Protein AF-A0A5J4L662-F1 (afdb_monomer_lite)

Secondary structure (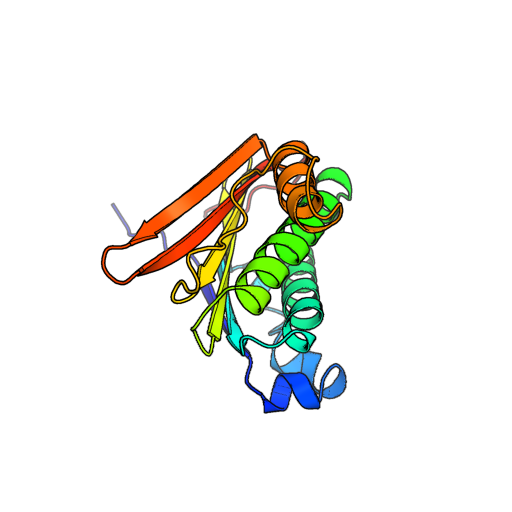DSSP, 8-state):
-------EEEEE--HHHHHHTTTTSGGG--TTHHHH-SEEEEEEESSTTHHHHHHHHHHHHHHHTT---HHHHHHHHHHHHHHHHHHHHH--SSEEEEEEEE-SSEEEEEEEE----S-------TTSSTTTTHHHHHHHHH-SEEEEEE-TTS-EEEEEEEEPPTT-------

InterPro domains:
  IPR003594 Histidine kinase/HSP90-like ATPase domain [PF13581] (46-146)
  IPR036890 Histidine kinase/HSP90-like ATPase superfamily [G3DSA:3.30.565.10] (36-168)
  IPR036890 Histidine kinase/HSP90-like ATPase superfamily [SSF55874] (71-164)
  IPR050267 Bacterial Anti-sigma-factor Serine-Protein Kinases [PTHR35526] (34-166)

Organism: NCBI:txid285578

Radius of gyration: 16.22 Å; chains: 1; bounding box: 38×42×44 Å

Sequence (174 aa):
MLPTTTHSADVMVTARHIVSWPRERNSLIPADCWRSAQRVTFRLPAVRRAVPVCRNLARAWLDGQGIDDDDTRYPVLLVISELFTNAVQYSAGRRVTCRIWRSESLLHIEVHDRGGTASVPLMRSAGQSQEYGRGLALVAGSSSRWGRRTEDDDSCTVWAAIPLAAGVPHPMTP

pLDDT: mean 80.14, std 18.3, range [33.28, 97.44]

Structure (mmCIF, N/CA/C/O backbone):
data_AF-A0A5J4L662-F1
#
_entry.id   AF-A0A5J4L662-F1
#
loop_
_atom_site.group_PDB
_atom_site.id
_atom_site.type_symbol
_atom_site.label_atom_id
_atom_site.label_alt_id
_atom_site.label_comp_id
_atom_site.label_asym_id
_atom_site.label_entity_id
_atom_site.label_seq_id
_atom_site.pdbx_PDB_ins_code
_atom_site.Cartn_x
_atom_site.Cartn_y
_atom_site.Cartn_z
_atom_site.occupancy
_atom_site.B_iso_or_equiv
_atom_site.auth_seq_id
_atom_site.auth_comp_id
_atom_site.auth_asym_id
_atom_site.auth_atom_id
_atom_site.pdbx_PDB_model_num
ATOM 1 N N . MET A 1 1 ? 9.039 -14.486 28.248 1.00 39.00 1 MET A N 1
ATOM 2 C CA . MET A 1 1 ? 8.455 -13.652 27.177 1.00 39.00 1 MET A CA 1
ATOM 3 C C . MET A 1 1 ? 8.167 -14.560 25.995 1.00 39.00 1 MET A C 1
ATOM 5 O O . MET A 1 1 ? 9.108 -15.048 25.387 1.00 39.00 1 MET A O 1
ATOM 9 N N . LEU A 1 2 ? 6.896 -14.880 25.749 1.00 34.19 2 LEU A N 1
ATOM 10 C CA . LEU A 1 2 ? 6.483 -15.616 24.549 1.00 34.19 2 LEU A CA 1
ATOM 11 C C . LEU A 1 2 ? 6.556 -14.668 23.340 1.00 34.19 2 LEU A C 1
ATOM 13 O O . LEU A 1 2 ? 6.263 -13.482 23.509 1.00 34.19 2 LEU A O 1
ATOM 17 N N . PRO A 1 3 ? 6.936 -15.140 22.142 1.00 40.62 3 PRO A N 1
ATOM 18 C CA . PRO A 1 3 ? 6.858 -14.318 20.947 1.00 40.62 3 PRO A CA 1
ATOM 19 C C . PRO A 1 3 ? 5.380 -14.057 20.645 1.00 40.62 3 PRO A C 1
ATOM 21 O O . PRO A 1 3 ? 4.613 -14.984 20.382 1.00 40.62 3 PRO A O 1
ATOM 24 N N . THR A 1 4 ? 4.966 -12.793 20.701 1.00 42.25 4 THR A N 1
ATOM 25 C CA . THR A 1 4 ? 3.663 -12.349 20.206 1.00 42.25 4 THR A CA 1
ATOM 26 C C . THR A 1 4 ? 3.600 -12.748 18.738 1.00 42.25 4 THR A C 1
ATOM 28 O O . THR A 1 4 ? 4.351 -12.225 17.914 1.00 42.25 4 THR A O 1
ATOM 31 N N . THR A 1 5 ? 2.786 -13.747 18.405 1.00 49.47 5 THR A N 1
ATOM 32 C CA . THR A 1 5 ? 2.686 -14.234 17.029 1.00 49.47 5 THR A CA 1
ATOM 33 C C . THR A 1 5 ? 1.957 -13.158 16.233 1.00 49.47 5 THR A C 1
ATOM 35 O O . THR A 1 5 ? 0.733 -13.105 16.223 1.00 49.47 5 THR A O 1
ATOM 38 N N . THR A 1 6 ? 2.695 -12.227 15.621 1.00 54.50 6 THR A N 1
ATOM 39 C CA . THR A 1 6 ? 2.109 -11.257 14.695 1.00 54.50 6 THR A CA 1
ATOM 40 C C . THR A 1 6 ? 1.574 -12.036 13.502 1.00 54.50 6 THR A C 1
ATOM 42 O O . THR A 1 6 ? 2.326 -12.430 12.610 1.00 54.50 6 THR A O 1
ATOM 45 N N . HIS A 1 7 ? 0.267 -12.280 13.497 1.00 75.94 7 HIS A N 1
ATOM 46 C CA . HIS A 1 7 ? -0.431 -12.859 12.363 1.00 75.94 7 HIS A CA 1
ATOM 47 C C . HIS A 1 7 ? -0.245 -11.921 11.166 1.00 75.94 7 HIS A C 1
ATOM 49 O O . HIS A 1 7 ? -0.749 -10.796 11.138 1.00 75.94 7 HIS A O 1
ATOM 55 N N . SER A 1 8 ? 0.558 -12.363 10.202 1.00 82.56 8 SER A N 1
ATOM 56 C CA . SER A 1 8 ? 0.852 -11.623 8.982 1.00 82.56 8 SER A CA 1
ATOM 57 C C . SER A 1 8 ? 0.468 -12.457 7.769 1.00 82.56 8 SER A C 1
ATOM 59 O O . SER A 1 8 ? 0.585 -13.681 7.787 1.00 82.56 8 SER A O 1
ATOM 61 N N . ALA A 1 9 ? -0.018 -11.792 6.728 1.00 86.88 9 ALA A N 1
ATOM 62 C CA . ALA A 1 9 ? -0.415 -12.419 5.476 1.00 86.88 9 ALA A CA 1
ATOM 63 C C . ALA A 1 9 ? 0.400 -11.857 4.307 1.00 86.88 9 ALA A C 1
ATOM 65 O O . ALA A 1 9 ? 0.697 -10.661 4.245 1.00 86.88 9 ALA A O 1
ATOM 66 N N . ASP A 1 10 ? 0.739 -12.731 3.363 1.00 89.81 10 ASP A N 1
ATOM 67 C CA . ASP A 1 10 ? 1.530 -12.410 2.180 1.00 89.81 10 ASP A CA 1
ATOM 68 C C . ASP A 1 10 ? 0.752 -12.776 0.918 1.00 89.81 10 ASP A C 1
ATOM 70 O O . ASP A 1 10 ? 0.348 -13.925 0.744 1.00 89.81 10 ASP A O 1
ATOM 74 N N . VAL A 1 11 ? 0.529 -11.806 0.033 1.00 90.69 11 VAL A N 1
ATOM 75 C CA . VAL A 1 11 ? -0.185 -12.024 -1.228 1.00 90.69 11 VAL A CA 1
ATOM 76 C C . VAL A 1 11 ? 0.714 -11.661 -2.392 1.00 90.69 11 VAL A C 1
ATOM 78 O O . VAL A 1 11 ? 1.084 -10.502 -2.613 1.00 90.69 11 VAL A O 1
ATOM 81 N N . MET A 1 12 ? 1.013 -12.674 -3.198 1.00 92.00 12 MET A N 1
ATOM 82 C CA . MET A 1 12 ? 1.747 -12.508 -4.439 1.00 92.00 12 MET A CA 1
ATOM 83 C C . MET A 1 12 ? 0.782 -12.338 -5.612 1.00 92.00 12 MET A C 1
ATOM 85 O O . MET A 1 12 ? 0.121 -13.275 -6.057 1.00 92.00 12 MET A O 1
ATOM 89 N N . VAL A 1 13 ? 0.747 -11.134 -6.177 1.00 92.19 13 VAL A N 1
ATOM 90 C CA . VAL A 1 13 ? 0.002 -10.860 -7.407 1.00 92.19 13 VAL A CA 1
ATOM 91 C C . VAL A 1 13 ? 0.933 -11.091 -8.600 1.00 92.19 13 VAL A C 1
ATOM 93 O O . VAL A 1 13 ? 2.074 -10.625 -8.623 1.00 92.19 13 VAL A O 1
ATOM 96 N N . THR A 1 14 ? 0.477 -11.851 -9.591 1.00 92.44 14 THR A N 1
ATOM 97 C CA . THR A 1 14 ? 1.239 -12.183 -10.802 1.00 92.44 14 THR A CA 1
ATOM 98 C C . THR A 1 14 ? 0.715 -11.375 -11.985 1.00 92.44 14 THR A C 1
ATOM 100 O O . THR A 1 14 ? -0.372 -10.804 -11.922 1.00 92.44 14 THR A O 1
ATOM 103 N N . ALA A 1 15 ? 1.455 -11.345 -13.097 1.00 90.31 15 ALA A N 1
ATOM 104 C CA . ALA A 1 15 ? 0.974 -10.713 -14.327 1.00 90.31 15 ALA A CA 1
ATOM 105 C C . ALA A 1 15 ? -0.354 -11.325 -14.817 1.00 90.31 15 ALA A C 1
ATOM 107 O O . ALA A 1 15 ? -1.224 -10.593 -15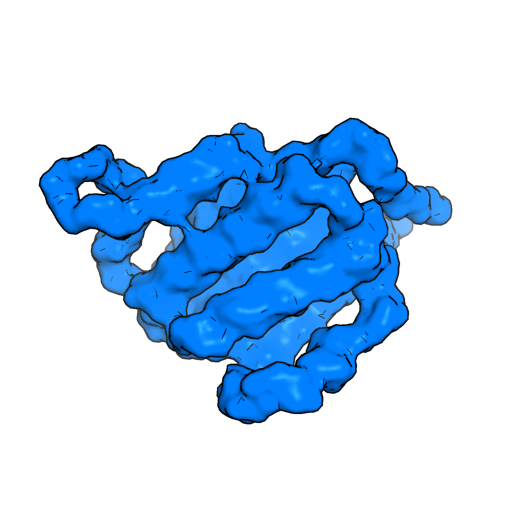.282 1.00 90.31 15 ALA A O 1
ATOM 108 N N . ARG A 1 16 ? -0.543 -12.642 -14.636 1.00 90.19 16 ARG A N 1
ATOM 109 C CA . ARG A 1 16 ? -1.801 -13.332 -14.948 1.00 90.19 16 ARG A CA 1
ATOM 110 C C . ARG A 1 16 ? -2.964 -12.738 -14.160 1.00 90.19 16 ARG A C 1
ATOM 112 O O . ARG A 1 16 ? -3.940 -12.337 -14.782 1.00 90.19 16 ARG A O 1
ATOM 119 N N . HIS A 1 17 ? -2.805 -12.589 -12.842 1.00 90.88 17 HIS A N 1
ATOM 120 C CA . HIS A 1 17 ? -3.822 -11.979 -11.982 1.00 90.88 17 HIS A CA 1
ATOM 121 C C . HIS A 1 17 ? -4.184 -10.550 -12.431 1.00 90.88 17 HIS A C 1
ATOM 123 O O . HIS A 1 17 ? -5.343 -10.157 -12.369 1.00 90.88 17 HIS A O 1
ATOM 129 N N . ILE A 1 18 ? -3.207 -9.763 -12.907 1.00 91.06 18 ILE A N 1
ATOM 130 C CA . ILE A 1 18 ? -3.449 -8.400 -13.417 1.00 91.06 18 ILE A CA 1
ATOM 131 C C . ILE A 1 18 ? -4.279 -8.412 -14.710 1.00 91.06 18 ILE A C 1
ATOM 133 O O . ILE A 1 18 ? -5.174 -7.581 -14.884 1.00 91.06 18 ILE A O 1
ATOM 137 N N . VAL A 1 19 ? -3.980 -9.332 -15.629 1.00 89.25 19 VAL A N 1
ATOM 138 C CA . VAL A 1 19 ? -4.672 -9.446 -16.924 1.00 89.25 19 VAL A CA 1
ATOM 139 C C . VAL A 1 19 ? -6.093 -9.986 -16.751 1.00 89.25 19 VAL A C 1
ATOM 141 O O . VAL A 1 19 ? -7.015 -9.485 -17.394 1.00 89.25 19 VAL A O 1
ATOM 144 N N . SER A 1 20 ? -6.277 -10.967 -15.867 1.00 87.56 20 SER A N 1
ATOM 145 C CA . SER A 1 20 ? -7.561 -11.625 -15.595 1.00 87.56 20 SER A CA 1
ATOM 146 C C . SER A 1 20 ? -8.479 -10.828 -14.657 1.00 87.56 20 SER A C 1
ATOM 148 O O . SER A 1 20 ? -9.652 -11.177 -14.502 1.00 87.56 20 SER A O 1
ATOM 150 N N . TRP A 1 21 ? -7.982 -9.757 -14.030 1.00 85.06 21 TRP A N 1
ATOM 151 C CA . TRP A 1 21 ? -8.744 -8.947 -13.080 1.00 85.06 21 TRP A CA 1
ATOM 152 C C . TRP A 1 21 ? -10.022 -8.349 -13.707 1.00 85.06 21 TRP A C 1
ATOM 154 O O . TRP A 1 21 ? -9.931 -7.768 -14.794 1.00 85.06 21 TRP A O 1
ATOM 164 N N . PRO A 1 22 ? -11.201 -8.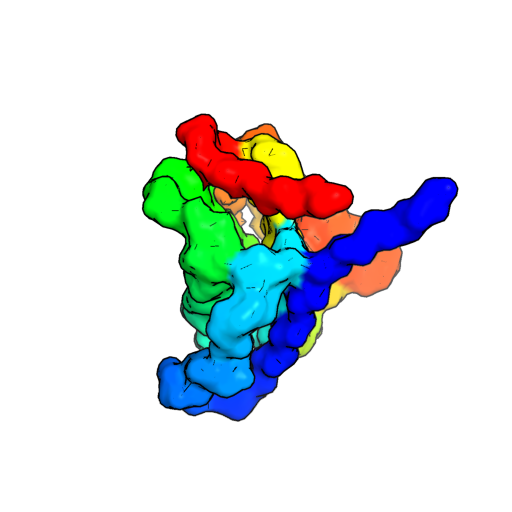420 -13.040 1.00 83.38 22 PRO A N 1
ATOM 165 C CA . PRO A 1 22 ? -11.448 -8.866 -11.658 1.00 83.38 22 PRO A CA 1
ATOM 166 C C . PRO A 1 22 ? -11.851 -10.346 -11.501 1.00 83.38 22 PRO A C 1
ATOM 168 O O . PRO A 1 22 ? -12.247 -10.750 -10.410 1.00 83.38 22 PRO A O 1
ATOM 171 N N . ARG A 1 23 ? -11.778 -11.167 -12.557 1.00 81.75 23 ARG A N 1
ATOM 172 C CA . ARG A 1 23 ? -12.307 -12.547 -12.541 1.00 81.75 23 ARG A CA 1
ATOM 173 C C . ARG A 1 23 ? -11.600 -13.450 -11.523 1.00 81.75 23 ARG A C 1
ATOM 175 O O . ARG A 1 23 ? -12.257 -14.250 -10.873 1.00 81.75 23 ARG A O 1
ATOM 182 N N . GLU A 1 24 ? -10.290 -13.283 -11.337 1.00 72.94 24 GLU A N 1
ATOM 183 C CA . GLU A 1 24 ? -9.478 -14.039 -10.362 1.00 72.94 24 GLU A CA 1
ATOM 184 C C . GLU A 1 24 ? -9.357 -13.314 -8.994 1.00 72.94 24 GLU A C 1
ATOM 186 O O . GLU A 1 24 ? -8.413 -13.527 -8.239 1.00 72.94 24 GLU A O 1
ATOM 191 N N . ARG A 1 25 ? -10.297 -12.424 -8.636 1.00 71.50 25 ARG A N 1
ATOM 192 C CA . ARG A 1 25 ? -10.251 -11.684 -7.357 1.00 71.50 25 ARG A CA 1
ATOM 193 C C . ARG A 1 25 ? -10.316 -12.608 -6.138 1.00 71.50 25 ARG A C 1
ATOM 195 O O . ARG A 1 25 ? -9.520 -12.461 -5.214 1.00 71.50 25 ARG A O 1
ATOM 202 N N . ASN A 1 26 ? -11.248 -13.560 -6.140 1.00 68.12 26 ASN A N 1
ATOM 203 C CA . ASN A 1 26 ? -11.504 -14.419 -4.980 1.00 68.12 26 ASN A CA 1
ATOM 204 C C . ASN A 1 26 ? -10.344 -15.387 -4.690 1.00 68.12 26 ASN A C 1
ATOM 206 O O . ASN A 1 26 ? -10.196 -15.820 -3.555 1.00 68.12 26 ASN A O 1
ATOM 210 N N . SER A 1 27 ? -9.477 -15.682 -5.669 1.00 71.56 27 SER A N 1
ATOM 211 C CA . SER A 1 27 ? -8.286 -16.515 -5.446 1.00 71.56 27 SER A CA 1
ATOM 212 C C . SER A 1 27 ? -7.143 -15.780 -4.735 1.00 71.56 27 SER A C 1
ATOM 214 O O . SER A 1 27 ? -6.190 -16.423 -4.310 1.00 71.56 27 SER A O 1
ATOM 216 N N . LEU A 1 28 ? -7.214 -14.448 -4.602 1.00 71.69 28 LEU A N 1
ATOM 217 C CA . LEU A 1 28 ? -6.212 -13.621 -3.910 1.00 71.69 28 LEU A CA 1
ATOM 218 C C . LEU A 1 28 ? -6.658 -13.144 -2.523 1.00 71.69 28 LEU A C 1
ATOM 220 O O . LEU A 1 28 ? -5.873 -12.521 -1.811 1.00 71.69 28 LEU A O 1
ATOM 224 N N . ILE A 1 29 ? -7.914 -13.398 -2.159 1.00 68.19 29 ILE A N 1
ATOM 225 C CA . ILE A 1 29 ? -8.554 -12.909 -0.937 1.00 68.19 29 ILE A CA 1
ATOM 226 C C . ILE A 1 29 ? -9.071 -14.132 -0.170 1.00 68.19 29 ILE A C 1
ATOM 228 O O . ILE A 1 29 ? -10.236 -14.495 -0.330 1.00 68.19 29 ILE A O 1
ATOM 232 N N . PRO A 1 30 ? -8.245 -14.802 0.650 1.00 62.38 30 PRO A N 1
ATOM 233 C CA . PRO A 1 30 ? -8.762 -15.824 1.549 1.00 62.38 30 PRO A CA 1
ATOM 234 C C . PRO A 1 30 ? -9.655 -15.136 2.594 1.00 62.38 30 PRO A C 1
ATOM 236 O O . PRO A 1 30 ? -9.179 -14.323 3.383 1.00 62.38 30 PRO A O 1
ATOM 239 N N . ALA A 1 31 ? -10.960 -15.416 2.574 1.00 57.00 31 ALA A N 1
ATOM 240 C CA . ALA A 1 31 ? -11.947 -14.716 3.405 1.00 57.00 31 ALA A CA 1
ATOM 241 C C . ALA A 1 31 ? -11.619 -14.761 4.913 1.00 57.00 31 ALA A C 1
ATOM 243 O O . ALA A 1 31 ? -11.854 -13.784 5.624 1.00 57.00 31 ALA A O 1
ATOM 244 N N . ASP A 1 32 ? -11.005 -15.852 5.377 1.00 64.25 32 ASP A N 1
ATOM 245 C CA . ASP A 1 32 ? -10.711 -16.072 6.796 1.00 64.25 32 ASP A CA 1
ATOM 246 C C . ASP A 1 32 ? -9.356 -15.498 7.240 1.00 64.25 32 ASP A C 1
ATOM 248 O O . ASP A 1 32 ? -9.157 -15.227 8.426 1.00 64.25 32 ASP A O 1
ATOM 252 N N . CYS A 1 33 ? -8.414 -15.260 6.316 1.00 67.12 33 CYS A N 1
ATOM 253 C CA . CYS A 1 33 ? -7.067 -14.823 6.697 1.00 67.12 33 CYS A CA 1
ATOM 254 C C . CYS A 1 33 ? -7.013 -13.345 7.092 1.00 67.12 33 CYS A C 1
ATOM 256 O O . CYS A 1 33 ? -6.139 -12.941 7.857 1.00 67.12 33 CYS A O 1
ATOM 258 N N . TRP A 1 34 ? -7.939 -12.524 6.585 1.00 74.25 34 TRP A N 1
ATOM 259 C CA . TRP A 1 34 ? -7.908 -11.086 6.837 1.00 74.25 34 TRP A CA 1
ATOM 260 C C . TRP A 1 34 ? -8.354 -10.692 8.225 1.00 74.25 34 TRP A C 1
ATOM 262 O O . TRP A 1 34 ? -7.917 -9.649 8.683 1.00 74.25 34 TRP A O 1
ATOM 272 N N . ARG A 1 35 ? -9.158 -11.504 8.915 1.00 73.25 35 ARG A N 1
ATOM 273 C CA . ARG A 1 35 ? -9.600 -11.182 10.279 1.00 73.25 35 ARG A CA 1
ATOM 274 C C . ARG A 1 35 ? -8.458 -11.270 11.288 1.00 73.25 35 ARG A C 1
ATOM 276 O O . ARG A 1 35 ? -8.352 -10.426 12.169 1.00 73.25 35 ARG A O 1
ATOM 283 N N . SER A 1 36 ? -7.589 -12.269 11.145 1.00 73.50 36 SER A N 1
ATOM 284 C CA . SER A 1 36 ? -6.466 -12.486 12.062 1.00 73.50 36 SER A CA 1
ATOM 285 C C . SER A 1 36 ? -5.200 -11.732 11.652 1.00 73.50 36 SER A C 1
ATOM 287 O O . SER A 1 36 ? -4.405 -11.385 12.519 1.00 73.50 36 SER A O 1
ATOM 289 N N . ALA A 1 37 ? -5.000 -11.432 10.364 1.00 81.06 37 ALA A N 1
ATOM 290 C CA . ALA A 1 37 ? -3.771 -10.807 9.880 1.00 81.06 37 ALA A CA 1
ATOM 291 C C . ALA A 1 37 ? -3.696 -9.291 10.156 1.00 81.06 37 ALA A C 1
ATOM 293 O O . ALA A 1 37 ? -4.037 -8.475 9.297 1.00 81.06 37 ALA A O 1
ATOM 294 N N . GLN A 1 38 ? -3.155 -8.904 11.317 1.00 85.62 38 GLN A N 1
ATOM 295 C CA . GLN A 1 38 ? -2.876 -7.501 11.681 1.00 85.62 38 GLN A CA 1
ATOM 296 C C . GLN A 1 38 ? -1.906 -6.794 10.718 1.00 85.62 38 GLN A C 1
ATOM 298 O O . GLN A 1 38 ? -1.853 -5.563 10.679 1.00 85.62 38 GLN A O 1
ATOM 303 N N . ARG A 1 39 ? -1.125 -7.565 9.952 1.00 92.25 39 ARG A N 1
ATOM 304 C CA . ARG A 1 39 ? -0.236 -7.080 8.894 1.00 92.25 39 ARG A CA 1
ATOM 305 C C . ARG A 1 39 ? -0.488 -7.836 7.598 1.00 92.25 39 ARG A C 1
ATOM 307 O O . ARG A 1 39 ? -0.513 -9.063 7.583 1.00 92.25 39 ARG A O 1
ATOM 314 N N . VAL A 1 40 ? -0.543 -7.112 6.490 1.00 93.25 40 VAL A N 1
ATOM 315 C CA . VAL A 1 40 ? -0.583 -7.677 5.145 1.00 93.25 40 VAL A CA 1
ATOM 316 C C . VAL A 1 40 ? 0.529 -7.108 4.274 1.00 93.25 40 VAL A C 1
ATOM 318 O O . VAL A 1 40 ? 0.851 -5.924 4.350 1.00 93.25 40 VAL A O 1
ATOM 321 N N . THR A 1 41 ? 1.112 -7.957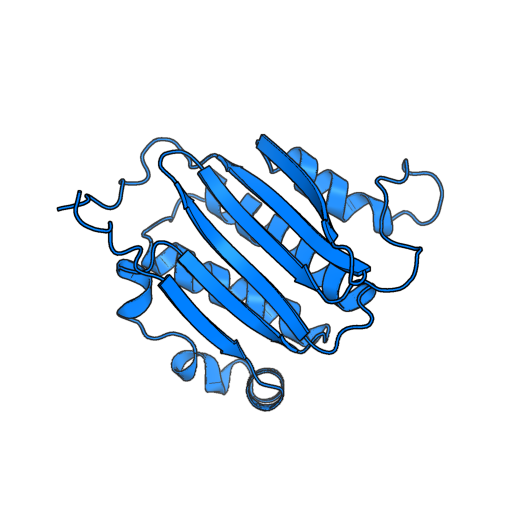 3.429 1.00 95.19 41 THR A N 1
ATOM 322 C CA . THR A 1 41 ? 2.025 -7.549 2.359 1.00 95.19 41 THR A CA 1
ATOM 323 C C . THR A 1 41 ? 1.492 -7.983 0.997 1.00 95.19 41 THR A C 1
ATOM 325 O O . THR A 1 41 ? 1.278 -9.167 0.753 1.00 95.19 41 THR A O 1
ATOM 328 N N . PHE A 1 42 ? 1.346 -7.034 0.077 1.00 95.38 42 PHE A N 1
ATOM 329 C CA . PHE A 1 42 ? 1.029 -7.266 -1.326 1.00 95.38 42 PHE A CA 1
ATOM 330 C C . PHE A 1 42 ? 2.283 -7.080 -2.184 1.00 95.38 42 PHE A C 1
ATOM 332 O O . PHE A 1 42 ? 2.881 -6.005 -2.191 1.00 95.38 42 PHE A O 1
ATOM 339 N N . ARG A 1 43 ? 2.669 -8.093 -2.964 1.00 95.69 43 ARG A N 1
ATOM 340 C CA . ARG A 1 43 ? 3.750 -7.985 -3.961 1.00 95.69 43 ARG A CA 1
ATOM 341 C C . ARG A 1 43 ? 3.167 -8.031 -5.357 1.00 95.69 43 ARG A C 1
ATOM 343 O O . ARG A 1 43 ? 2.826 -9.115 -5.836 1.00 95.69 43 ARG A O 1
ATOM 350 N N . LEU A 1 44 ? 3.125 -6.895 -6.044 1.00 96.25 44 LEU A N 1
ATOM 351 C CA . LEU A 1 44 ? 2.520 -6.787 -7.371 1.00 96.25 44 LEU A CA 1
ATOM 352 C C . LEU A 1 44 ? 3.559 -6.440 -8.450 1.00 96.25 44 LEU A C 1
ATOM 354 O O . LEU A 1 44 ? 4.609 -5.875 -8.132 1.00 96.25 44 LEU A O 1
ATOM 358 N N . PRO A 1 45 ? 3.296 -6.764 -9.731 1.00 95.56 45 PRO A N 1
ATOM 359 C CA . PRO A 1 45 ? 4.108 -6.270 -10.838 1.00 95.56 45 PRO A CA 1
ATOM 360 C C . PRO A 1 45 ? 4.063 -4.736 -10.905 1.00 95.56 45 PRO A C 1
ATOM 362 O O . PRO A 1 45 ? 3.011 -4.139 -10.673 1.00 95.56 45 PRO A O 1
ATOM 365 N N . ALA A 1 46 ? 5.184 -4.108 -11.258 1.00 93.31 46 ALA A N 1
ATOM 366 C CA . ALA A 1 46 ? 5.303 -2.655 -11.399 1.00 93.31 46 ALA A CA 1
ATOM 367 C C . ALA A 1 46 ? 4.654 -2.162 -12.710 1.00 93.31 46 ALA A C 1
ATOM 369 O O . ALA A 1 46 ? 5.326 -1.783 -13.662 1.00 93.31 46 ALA A O 1
ATOM 370 N N . VAL A 1 47 ? 3.323 -2.237 -12.794 1.00 93.81 47 VAL A N 1
ATOM 371 C CA . VAL A 1 47 ? 2.537 -1.821 -13.968 1.00 93.81 47 VAL A CA 1
ATOM 372 C C . VAL A 1 47 ? 1.318 -1.012 -13.533 1.00 93.81 47 VAL A C 1
ATOM 374 O O . VAL A 1 47 ? 0.717 -1.308 -12.504 1.00 93.81 47 VAL A O 1
ATOM 377 N N . ARG A 1 48 ? 0.886 -0.020 -14.329 1.00 92.62 48 ARG A N 1
ATOM 378 C CA . ARG A 1 48 ? -0.231 0.882 -13.954 1.00 92.62 48 ARG A CA 1
ATOM 379 C C . ARG A 1 48 ? -1.520 0.131 -13.608 1.00 92.62 48 ARG A C 1
ATOM 381 O O . ARG A 1 48 ? -2.222 0.497 -12.672 1.00 92.62 48 ARG A O 1
ATOM 388 N N . ARG A 1 49 ? -1.798 -0.975 -14.305 1.00 94.19 49 ARG A N 1
ATOM 389 C CA . ARG A 1 49 ? -2.977 -1.824 -14.061 1.00 94.19 49 ARG A CA 1
ATOM 390 C C . ARG A 1 49 ? -2.952 -2.533 -12.695 1.00 94.19 49 ARG A C 1
ATOM 392 O O . ARG A 1 49 ? -3.990 -3.017 -12.261 1.00 94.19 49 ARG A O 1
ATOM 399 N N . ALA A 1 50 ? -1.816 -2.560 -11.993 1.00 94.81 50 ALA A N 1
ATOM 400 C CA . ALA A 1 50 ? -1.712 -3.093 -10.635 1.00 94.81 50 ALA A CA 1
ATOM 401 C C . ALA A 1 50 ? -2.198 -2.119 -9.546 1.00 94.81 50 ALA A C 1
ATOM 403 O O . ALA A 1 50 ? -2.570 -2.582 -8.471 1.00 94.81 50 ALA A O 1
ATOM 404 N N . VAL A 1 51 ? -2.280 -0.809 -9.819 1.00 94.62 51 VAL A N 1
ATOM 405 C CA . VAL A 1 51 ? -2.799 0.198 -8.869 1.00 94.62 51 VAL A CA 1
ATOM 406 C C . VAL A 1 51 ? -4.222 -0.144 -8.385 1.00 94.62 51 VAL A C 1
ATOM 408 O O . VAL A 1 51 ? -4.413 -0.297 -7.175 1.00 94.62 51 VAL A O 1
ATOM 411 N N . PRO A 1 52 ? -5.230 -0.342 -9.266 1.00 94.06 52 PRO A N 1
ATOM 412 C CA . PRO A 1 52 ? -6.582 -0.686 -8.817 1.00 94.06 52 PRO A CA 1
ATOM 413 C C . PRO A 1 52 ? -6.655 -2.055 -8.125 1.00 94.06 52 PRO A C 1
ATOM 415 O O . PRO A 1 52 ? -7.507 -2.248 -7.259 1.00 94.06 52 PRO A O 1
ATOM 418 N N . VAL A 1 53 ? -5.758 -2.990 -8.462 1.00 94.81 53 VAL A N 1
ATOM 419 C CA . VAL A 1 53 ? -5.671 -4.300 -7.796 1.00 94.81 53 VAL A CA 1
ATOM 420 C C . VAL A 1 53 ? -5.168 -4.134 -6.363 1.00 94.81 53 VAL A C 1
ATOM 422 O O . VAL A 1 53 ? -5.811 -4.619 -5.438 1.00 94.81 53 VAL A O 1
ATOM 425 N N . CYS A 1 54 ? -4.082 -3.382 -6.160 1.00 95.56 54 CYS A N 1
ATOM 426 C CA . CYS A 1 54 ? -3.552 -3.073 -4.832 1.00 95.56 54 CYS A CA 1
ATOM 427 C C . CYS A 1 54 ? -4.598 -2.358 -3.964 1.00 95.56 54 CYS A C 1
ATOM 429 O O . CYS A 1 54 ? -4.847 -2.769 -2.833 1.00 95.56 54 CYS A O 1
ATOM 431 N N . ARG A 1 55 ? -5.279 -1.342 -4.516 1.00 95.62 55 ARG A N 1
ATOM 432 C CA . ARG A 1 55 ? -6.361 -0.623 -3.821 1.00 95.62 55 ARG A CA 1
ATOM 433 C C . ARG A 1 55 ? -7.512 -1.555 -3.430 1.00 95.62 55 ARG A C 1
ATOM 435 O O . ARG A 1 55 ? -8.075 -1.412 -2.348 1.00 95.62 55 ARG A O 1
ATOM 442 N N . ASN A 1 56 ? -7.885 -2.503 -4.290 1.00 93.81 56 ASN A N 1
ATOM 443 C CA . ASN A 1 56 ? -8.969 -3.436 -3.989 1.00 93.81 56 ASN A CA 1
ATOM 444 C C . ASN A 1 56 ? -8.586 -4.471 -2.922 1.00 93.81 56 ASN A C 1
ATOM 446 O O . ASN A 1 56 ? -9.408 -4.767 -2.058 1.00 93.81 56 ASN A O 1
ATOM 450 N N . LEU A 1 57 ? -7.351 -4.979 -2.952 1.00 93.81 57 LEU A N 1
ATOM 451 C CA . LEU A 1 57 ? -6.832 -5.868 -1.910 1.00 93.81 57 LEU A CA 1
ATOM 452 C C . LEU A 1 57 ? -6.750 -5.150 -0.558 1.00 93.81 57 LEU A C 1
ATOM 454 O O . LEU A 1 57 ? -7.175 -5.704 0.449 1.00 93.81 57 LEU A O 1
ATOM 458 N N . ALA A 1 58 ? -6.293 -3.895 -0.547 1.00 94.56 58 ALA A N 1
ATOM 459 C CA . ALA A 1 58 ? -6.297 -3.059 0.649 1.00 94.56 58 ALA A CA 1
ATOM 460 C C . ALA A 1 58 ? -7.711 -2.861 1.206 1.00 94.56 58 ALA A C 1
ATOM 462 O O . ALA A 1 58 ? -7.919 -3.006 2.405 1.00 94.56 58 ALA A O 1
ATOM 463 N N . ARG A 1 59 ? -8.698 -2.597 0.338 1.00 93.88 59 ARG A N 1
ATOM 464 C CA . ARG A 1 59 ? -10.108 -2.510 0.743 1.00 93.88 59 ARG A CA 1
ATOM 465 C C . ARG A 1 59 ? -10.594 -3.813 1.376 1.00 93.88 59 ARG A C 1
ATOM 467 O O . ARG A 1 59 ? -11.168 -3.767 2.450 1.00 93.88 59 ARG A O 1
ATOM 474 N N . ALA A 1 60 ? -10.319 -4.955 0.749 1.00 91.25 60 ALA A N 1
ATOM 475 C CA . ALA A 1 60 ? -10.723 -6.251 1.291 1.00 91.25 60 ALA A CA 1
ATOM 476 C C . ALA A 1 60 ? -10.063 -6.555 2.648 1.00 91.25 60 ALA A C 1
ATOM 478 O O . ALA A 1 60 ? -10.694 -7.149 3.517 1.00 91.25 60 ALA A O 1
ATOM 479 N N . TRP A 1 61 ? -8.813 -6.127 2.843 1.00 92.62 61 TRP A N 1
ATOM 480 C CA . TRP A 1 61 ? -8.149 -6.218 4.140 1.00 92.62 61 TRP A CA 1
ATOM 481 C C . TRP A 1 61 ? -8.809 -5.310 5.187 1.00 92.62 61 TRP A C 1
ATOM 483 O O . TRP A 1 61 ? -9.095 -5.786 6.280 1.00 92.62 61 TRP A O 1
ATOM 493 N N . LEU A 1 62 ? -9.119 -4.049 4.854 1.00 93.12 62 LEU A N 1
ATOM 494 C CA . LEU A 1 62 ? -9.851 -3.133 5.745 1.00 93.12 62 LEU A CA 1
ATOM 495 C C . LEU A 1 62 ? -11.212 -3.712 6.164 1.00 93.12 62 LEU A C 1
ATOM 497 O O . LEU A 1 62 ? -11.535 -3.693 7.349 1.00 93.12 62 LEU A O 1
ATOM 501 N N . ASP A 1 63 ? -11.957 -4.286 5.213 1.00 90.94 63 ASP A N 1
ATOM 502 C CA . ASP A 1 63 ? -13.234 -4.967 5.472 1.00 90.94 63 ASP A CA 1
ATOM 503 C C . ASP A 1 63 ? -13.031 -6.158 6.432 1.00 90.94 63 ASP A C 1
ATOM 505 O O . ASP A 1 63 ? -13.773 -6.340 7.395 1.00 90.94 63 ASP A O 1
ATOM 509 N N . GLY A 1 64 ? -11.980 -6.958 6.218 1.00 89.19 64 GLY A N 1
ATOM 510 C CA . GLY A 1 64 ? -11.630 -8.075 7.098 1.00 89.19 64 GLY A CA 1
ATOM 511 C C . GLY A 1 64 ? -11.198 -7.649 8.506 1.00 89.19 64 GLY A C 1
ATOM 512 O O . GLY A 1 64 ? -11.399 -8.404 9.454 1.00 89.19 64 GLY A O 1
ATOM 513 N N . GLN A 1 65 ? -10.644 -6.444 8.653 1.00 89.00 65 GLN A N 1
ATOM 514 C CA . GLN A 1 65 ? -10.264 -5.844 9.935 1.00 89.00 65 GLN A CA 1
ATOM 515 C C . GLN A 1 65 ? -11.433 -5.131 10.644 1.00 89.00 65 GLN A C 1
ATOM 517 O O . GLN A 1 65 ? -11.240 -4.644 11.758 1.00 89.00 65 GLN A O 1
ATOM 522 N N . GLY A 1 66 ? -12.621 -5.058 10.027 1.00 89.88 66 GLY A N 1
ATOM 523 C CA . GLY A 1 66 ? -13.783 -4.338 10.567 1.00 89.88 66 GLY A CA 1
ATOM 524 C C . GLY A 1 66 ? -13.593 -2.819 10.613 1.00 89.88 66 GLY A C 1
ATOM 525 O O . GLY A 1 66 ? -14.115 -2.155 11.506 1.00 89.88 66 GLY A O 1
ATOM 526 N N . ILE A 1 67 ? -12.779 -2.273 9.705 1.00 91.25 67 ILE A N 1
ATOM 527 C CA . ILE A 1 67 ? -12.528 -0.833 9.588 1.00 91.25 67 ILE A CA 1
ATOM 528 C C . ILE A 1 67 ? -13.485 -0.293 8.532 1.00 91.25 67 ILE A C 1
ATOM 530 O O . ILE A 1 67 ? -13.159 -0.288 7.342 1.00 91.25 67 ILE A O 1
ATOM 534 N N . ASP A 1 68 ? -14.669 0.118 8.979 1.00 89.75 68 ASP A N 1
ATOM 535 C CA . ASP A 1 68 ? -15.791 0.520 8.122 1.00 89.75 68 ASP A CA 1
ATOM 536 C C . ASP A 1 68 ? -16.001 2.043 8.061 1.00 89.75 68 ASP A C 1
ATOM 538 O O . ASP A 1 68 ? -16.789 2.520 7.248 1.00 89.75 68 ASP A O 1
ATOM 542 N N . ASP A 1 69 ? -15.271 2.819 8.866 1.00 90.75 69 ASP A N 1
ATOM 543 C CA . ASP A 1 69 ? -15.397 4.273 8.915 1.00 90.75 69 ASP A CA 1
ATOM 544 C C . ASP A 1 69 ? -14.712 4.959 7.720 1.00 90.75 69 ASP A C 1
ATOM 546 O O . ASP A 1 69 ? -13.556 4.686 7.380 1.00 90.75 69 ASP A O 1
ATOM 550 N N . ASP A 1 70 ? -15.420 5.878 7.066 1.00 91.06 70 ASP A N 1
ATOM 551 C CA . ASP A 1 70 ? -14.890 6.564 5.884 1.00 91.06 70 ASP A CA 1
ATOM 552 C C . ASP A 1 70 ? -13.741 7.526 6.223 1.00 91.06 70 ASP A C 1
ATOM 554 O O . ASP A 1 70 ? -12.830 7.684 5.405 1.00 91.06 70 ASP A O 1
ATOM 558 N N . ASP A 1 71 ? -13.722 8.081 7.439 1.00 89.62 71 ASP A N 1
ATOM 559 C CA . ASP A 1 71 ? -12.666 8.978 7.924 1.00 89.62 71 ASP A CA 1
ATOM 560 C C . ASP A 1 71 ? -11.290 8.294 7.980 1.00 89.62 71 ASP A C 1
ATOM 562 O O . ASP A 1 71 ? -10.270 8.951 7.786 1.00 89.62 71 ASP A O 1
ATOM 566 N N . THR A 1 72 ? -11.241 6.972 8.158 1.00 92.31 72 THR A N 1
ATOM 567 C CA . THR A 1 72 ? -10.018 6.163 8.057 1.00 92.31 72 THR A CA 1
ATOM 568 C C . THR A 1 72 ? -9.860 5.565 6.658 1.00 92.31 72 THR A C 1
ATOM 570 O O . THR A 1 72 ? -8.779 5.621 6.059 1.00 92.31 72 THR A O 1
ATOM 573 N N . ARG A 1 73 ? -10.922 4.967 6.098 1.00 94.75 73 ARG A N 1
ATOM 574 C CA . ARG A 1 73 ? -10.843 4.209 4.834 1.00 94.75 73 ARG A CA 1
ATOM 575 C C . ARG A 1 73 ? -10.476 5.088 3.651 1.00 94.75 73 ARG A C 1
ATOM 577 O O . ARG A 1 73 ? -9.683 4.665 2.802 1.00 94.75 73 ARG A O 1
ATOM 584 N N . TYR A 1 74 ? -11.054 6.284 3.562 1.00 93.69 74 TYR A N 1
ATOM 585 C CA . TYR A 1 74 ? -10.804 7.183 2.443 1.00 93.69 74 TYR A CA 1
ATOM 586 C C . TYR A 1 74 ? -9.330 7.625 2.398 1.00 93.69 74 TYR A C 1
ATOM 588 O O . TYR A 1 74 ? -8.691 7.363 1.368 1.00 93.69 74 TYR A O 1
ATOM 596 N N . PRO A 1 75 ? -8.739 8.167 3.486 1.00 94.38 75 PRO A N 1
ATOM 597 C CA . PRO A 1 75 ? -7.306 8.459 3.558 1.00 94.38 75 PRO A CA 1
ATOM 598 C C . PRO A 1 75 ? -6.410 7.272 3.213 1.00 94.38 75 PRO A C 1
ATOM 600 O O . PRO A 1 75 ? -5.491 7.412 2.408 1.00 94.38 75 PRO A O 1
ATOM 603 N N . VAL A 1 76 ? -6.689 6.083 3.759 1.00 95.44 76 VAL A N 1
ATOM 604 C CA . VAL A 1 76 ? -5.874 4.878 3.521 1.00 95.44 76 VAL A CA 1
ATOM 605 C C . VAL A 1 76 ? -5.837 4.517 2.045 1.00 95.44 76 VAL A C 1
ATOM 607 O O . VAL A 1 76 ? -4.766 4.343 1.460 1.00 95.44 76 VAL A O 1
ATOM 610 N N . LEU A 1 77 ? -7.007 4.416 1.415 1.00 96.31 77 LEU A N 1
ATOM 611 C CA . LEU A 1 77 ? -7.092 4.023 0.014 1.00 96.31 77 LEU A CA 1
ATOM 612 C C . LEU A 1 77 ? -6.526 5.102 -0.916 1.00 96.31 77 LEU A C 1
ATOM 614 O O . LEU A 1 77 ? -5.966 4.756 -1.961 1.00 96.31 77 LEU A O 1
ATOM 618 N N . LEU A 1 78 ? -6.659 6.382 -0.556 1.00 94.62 78 LEU A N 1
ATOM 619 C CA . LEU A 1 78 ? -6.036 7.498 -1.267 1.00 94.62 78 LEU A CA 1
ATOM 620 C C . LEU A 1 78 ? -4.511 7.390 -1.207 1.00 94.62 78 LEU A C 1
ATOM 622 O O . LEU A 1 78 ? -3.876 7.270 -2.251 1.00 94.62 78 LEU A O 1
ATOM 626 N N . VAL A 1 79 ? -3.938 7.321 -0.003 1.00 93.75 79 VAL A N 1
ATOM 627 C CA . VAL A 1 79 ? -2.490 7.206 0.219 1.00 93.75 79 VAL A CA 1
ATOM 628 C C . VAL A 1 79 ? -1.909 6.003 -0.519 1.00 93.75 79 VAL A C 1
ATOM 630 O O . VAL A 1 79 ? -0.916 6.145 -1.226 1.00 93.75 79 VAL A O 1
ATOM 633 N N . ILE A 1 80 ? -2.549 4.833 -0.444 1.00 95.06 80 ILE A N 1
ATOM 634 C CA . ILE A 1 80 ? -2.107 3.645 -1.191 1.00 95.06 80 ILE A CA 1
ATOM 635 C C . ILE A 1 80 ? -2.100 3.911 -2.696 1.00 95.06 80 ILE A C 1
ATOM 637 O O . ILE A 1 80 ? -1.157 3.520 -3.378 1.00 95.06 80 ILE A O 1
ATOM 641 N N . SER A 1 81 ? -3.132 4.571 -3.225 1.00 94.00 81 SER A N 1
ATOM 642 C CA . SER A 1 81 ? -3.226 4.847 -4.663 1.00 94.00 81 SER A CA 1
ATOM 643 C C . SER A 1 81 ? -2.114 5.791 -5.117 1.00 94.00 81 SER A C 1
ATOM 645 O O . SER A 1 81 ? -1.457 5.505 -6.118 1.00 94.00 81 SER A O 1
ATOM 647 N N . GLU A 1 82 ? -1.857 6.856 -4.360 1.00 93.56 82 GLU A N 1
ATOM 648 C CA . GLU A 1 82 ? -0.811 7.836 -4.665 1.00 93.56 82 GLU A CA 1
ATOM 649 C C . GLU A 1 82 ? 0.591 7.225 -4.551 1.00 93.56 82 GLU A C 1
ATOM 651 O O . GLU A 1 82 ? 1.382 7.279 -5.495 1.00 93.56 82 GLU A O 1
ATOM 656 N N . LEU A 1 83 ? 0.898 6.568 -3.426 1.00 92.81 83 LEU A N 1
ATOM 657 C CA . LEU A 1 83 ? 2.214 5.969 -3.198 1.00 92.81 83 LEU A CA 1
ATOM 658 C C . LEU A 1 83 ? 2.513 4.848 -4.199 1.00 92.81 83 LEU A C 1
ATOM 660 O O . LEU A 1 83 ? 3.615 4.780 -4.744 1.00 92.81 83 LEU A O 1
ATOM 664 N N . PHE A 1 84 ? 1.532 3.990 -4.486 1.00 93.62 84 PHE A N 1
ATOM 665 C CA . PHE A 1 84 ? 1.711 2.898 -5.437 1.00 93.62 84 PHE A CA 1
ATOM 666 C C . PHE A 1 84 ? 1.834 3.405 -6.880 1.00 93.62 84 PHE A C 1
ATOM 668 O O . PHE A 1 84 ? 2.629 2.868 -7.652 1.00 93.62 84 PHE A O 1
ATOM 675 N N . THR A 1 85 ? 1.094 4.456 -7.249 1.00 91.62 85 THR A N 1
ATOM 676 C CA . THR A 1 85 ? 1.231 5.103 -8.564 1.00 91.62 85 THR A CA 1
ATOM 677 C C . THR A 1 85 ? 2.623 5.697 -8.738 1.00 91.62 85 THR A C 1
ATOM 679 O O . THR A 1 85 ? 3.256 5.444 -9.764 1.00 91.62 85 THR A O 1
ATOM 682 N N . ASN A 1 86 ? 3.136 6.396 -7.720 1.00 88.56 86 ASN A N 1
ATOM 683 C CA . ASN A 1 86 ? 4.500 6.922 -7.725 1.00 88.56 86 ASN A CA 1
ATOM 684 C C . ASN A 1 86 ? 5.530 5.800 -7.899 1.00 88.56 86 ASN A C 1
ATOM 686 O O . ASN A 1 86 ? 6.384 5.882 -8.779 1.00 88.56 86 ASN A O 1
ATOM 690 N N . ALA A 1 87 ? 5.421 4.715 -7.131 1.00 90.00 87 ALA A N 1
ATOM 691 C CA . ALA A 1 87 ? 6.340 3.586 -7.253 1.00 90.00 87 ALA A CA 1
ATOM 692 C C . ALA A 1 87 ? 6.309 2.959 -8.660 1.00 90.00 87 ALA A C 1
ATOM 694 O O . ALA A 1 87 ? 7.352 2.729 -9.261 1.00 90.00 87 ALA A O 1
ATOM 695 N N . VAL A 1 88 ? 5.126 2.736 -9.240 1.00 90.19 88 VAL A N 1
ATOM 696 C CA . VAL A 1 88 ? 4.999 2.205 -10.611 1.00 90.19 88 VAL A CA 1
ATOM 697 C C . VAL A 1 88 ? 5.580 3.154 -11.663 1.00 90.19 88 VAL A C 1
ATOM 699 O O . VAL A 1 88 ? 6.070 2.695 -12.691 1.00 90.19 88 VAL A O 1
ATOM 702 N N . GLN A 1 89 ? 5.489 4.465 -11.446 1.00 86.88 89 GLN A N 1
ATOM 703 C CA . GLN A 1 89 ? 5.949 5.459 -12.409 1.00 86.88 89 GLN A CA 1
ATOM 704 C C . GLN A 1 89 ? 7.464 5.677 -12.371 1.00 86.88 89 GLN A C 1
ATOM 706 O O . GLN A 1 89 ? 8.051 5.945 -13.418 1.00 86.88 89 GLN A O 1
ATOM 711 N N . TYR A 1 90 ? 8.078 5.580 -11.191 1.00 82.62 90 TYR A N 1
ATOM 712 C CA . TYR A 1 90 ? 9.466 5.997 -10.980 1.00 82.62 90 TYR A CA 1
ATOM 713 C C . TYR A 1 90 ? 10.428 4.861 -10.638 1.00 82.62 90 TYR A C 1
ATOM 715 O O . TYR A 1 90 ? 11.640 5.069 -10.700 1.00 82.62 90 TYR A O 1
ATOM 723 N N . SER A 1 91 ? 9.927 3.670 -10.304 1.00 81.25 91 SER A N 1
ATOM 724 C CA . SER A 1 91 ? 10.790 2.531 -10.005 1.00 81.25 91 SER A CA 1
ATOM 725 C C . SER A 1 91 ? 11.447 1.961 -11.263 1.00 81.25 91 SER A C 1
ATOM 727 O O . SER A 1 91 ? 10.808 1.763 -12.295 1.00 81.25 91 SER A O 1
ATOM 729 N N . ALA A 1 92 ? 12.720 1.601 -11.146 1.00 80.50 92 ALA A N 1
ATOM 730 C CA . ALA A 1 92 ? 13.453 0.732 -12.059 1.00 80.50 92 ALA A CA 1
ATOM 731 C C . ALA A 1 92 ? 13.167 -0.765 -11.797 1.00 80.50 92 ALA A C 1
ATOM 733 O O . ALA A 1 92 ? 13.615 -1.641 -12.541 1.00 80.50 92 ALA A O 1
ATOM 734 N N . GLY A 1 93 ? 12.432 -1.087 -10.727 1.00 83.50 93 GLY A N 1
ATOM 735 C CA . GLY A 1 93 ? 12.071 -2.444 -10.342 1.00 83.50 93 GLY A CA 1
ATOM 736 C C . GLY A 1 93 ? 10.908 -3.030 -11.143 1.00 83.50 93 GLY A C 1
ATOM 737 O O . GLY A 1 93 ? 9.989 -2.344 -11.570 1.00 83.50 93 GLY A O 1
ATOM 738 N N . ARG A 1 94 ? 10.888 -4.362 -11.280 1.00 90.88 94 ARG A N 1
ATOM 739 C CA . ARG A 1 94 ? 9.762 -5.098 -11.896 1.00 90.88 94 ARG A CA 1
ATOM 740 C C . ARG A 1 94 ? 8.597 -5.357 -10.939 1.00 90.88 94 ARG A C 1
ATOM 742 O O . ARG A 1 94 ? 7.554 -5.863 -11.360 1.00 90.88 94 ARG A O 1
ATOM 749 N N . ARG A 1 95 ? 8.779 -5.082 -9.647 1.00 93.31 95 ARG A N 1
ATOM 750 C CA . ARG A 1 95 ? 7.786 -5.320 -8.597 1.00 93.31 95 ARG A CA 1
ATOM 751 C C . ARG A 1 95 ? 7.750 -4.152 -7.628 1.00 93.31 95 ARG A C 1
ATOM 753 O O . ARG A 1 95 ? 8.789 -3.572 -7.332 1.00 93.31 95 ARG A O 1
ATOM 760 N N . VAL A 1 96 ? 6.560 -3.906 -7.101 1.00 95.00 96 VAL A N 1
ATOM 761 C CA . VAL A 1 96 ? 6.305 -2.982 -5.999 1.00 95.00 96 VAL A CA 1
ATOM 762 C C . VAL A 1 96 ? 5.678 -3.780 -4.861 1.00 95.00 96 VAL A C 1
ATOM 764 O O . VAL A 1 96 ? 4.828 -4.651 -5.083 1.00 95.00 96 VAL A O 1
ATOM 767 N N . THR A 1 97 ? 6.126 -3.508 -3.642 1.00 96.56 97 THR A N 1
ATOM 768 C CA . THR A 1 97 ? 5.636 -4.141 -2.419 1.00 96.56 97 THR A CA 1
ATOM 769 C C . THR A 1 97 ? 4.851 -3.117 -1.616 1.00 96.56 97 THR A C 1
ATOM 771 O O . THR A 1 97 ? 5.415 -2.116 -1.199 1.00 96.56 97 THR A O 1
ATOM 774 N N . CYS A 1 98 ? 3.567 -3.364 -1.379 1.00 97.31 98 CYS A N 1
ATOM 775 C CA . CYS A 1 98 ? 2.747 -2.559 -0.480 1.00 97.31 98 CYS A CA 1
ATOM 776 C C . CYS A 1 98 ? 2.532 -3.328 0.824 1.00 97.31 98 CYS A C 1
ATOM 778 O O . CYS A 1 98 ? 2.141 -4.493 0.786 1.00 97.31 98 CYS A O 1
ATOM 780 N N . ARG A 1 99 ? 2.791 -2.703 1.970 1.00 96.88 99 ARG A N 1
ATOM 781 C CA . ARG A 1 99 ? 2.494 -3.256 3.294 1.00 96.88 99 ARG A CA 1
ATOM 782 C C . ARG A 1 99 ? 1.479 -2.380 3.990 1.00 96.88 99 ARG A C 1
ATOM 784 O O . ARG A 1 99 ? 1.572 -1.158 3.913 1.00 96.88 99 ARG A O 1
ATOM 791 N N . ILE A 1 100 ? 0.552 -3.018 4.687 1.00 96.19 100 ILE A N 1
ATOM 792 C CA . ILE A 1 100 ? -0.417 -2.348 5.545 1.00 96.19 100 ILE A CA 1
ATOM 793 C C . ILE A 1 100 ? -0.425 -3.085 6.872 1.00 96.19 100 ILE A C 1
ATOM 795 O O . ILE A 1 100 ? -0.456 -4.317 6.899 1.00 96.19 100 ILE A O 1
AT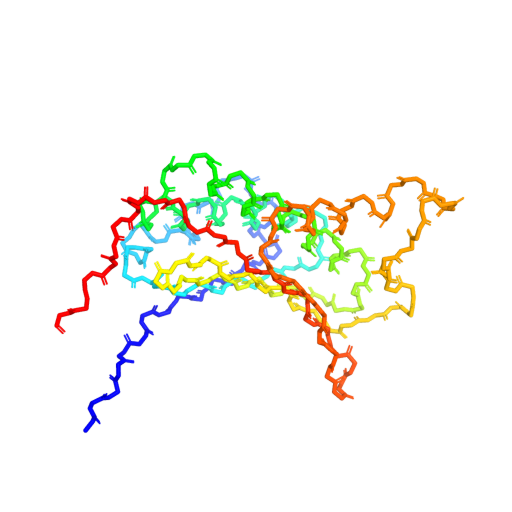OM 799 N N . TRP A 1 101 ? -0.360 -2.356 7.975 1.00 94.56 101 TRP A N 1
ATOM 800 C CA . TRP A 1 101 ? -0.589 -2.947 9.285 1.00 94.56 101 TRP A CA 1
ATOM 801 C C . TRP A 1 101 ? -1.221 -1.952 10.236 1.00 94.56 101 TRP A C 1
ATOM 803 O O . TRP A 1 101 ? -1.137 -0.737 10.058 1.00 94.56 101 TRP A O 1
ATOM 813 N N . ARG A 1 102 ? -1.844 -2.497 11.270 1.00 89.62 102 ARG A N 1
ATOM 814 C CA . ARG A 1 102 ? -2.498 -1.727 12.316 1.00 89.62 102 ARG A CA 1
ATOM 815 C C . ARG A 1 102 ? -1.665 -1.725 13.595 1.00 89.62 102 ARG A C 1
ATOM 817 O O . ARG A 1 102 ? -1.106 -2.747 13.978 1.00 89.62 102 ARG A O 1
ATOM 824 N N . SER A 1 103 ? -1.609 -0.577 14.261 1.00 88.19 103 SER A N 1
ATOM 825 C CA . SER A 1 103 ? -1.295 -0.457 15.690 1.00 88.19 103 SER A CA 1
ATOM 826 C C . SER A 1 103 ? -2.522 0.081 16.438 1.00 88.19 103 SER A C 1
ATOM 828 O O . SER A 1 103 ? -3.586 0.235 15.844 1.00 88.19 103 SER A O 1
ATOM 830 N N . GLU A 1 104 ? -2.404 0.383 17.733 1.00 84.81 104 GLU A N 1
ATOM 831 C CA . GLU A 1 104 ? -3.551 0.793 18.563 1.00 84.81 104 GLU A CA 1
ATOM 832 C C . GLU A 1 104 ? -4.362 1.957 17.971 1.00 84.81 104 GLU A C 1
ATOM 834 O O . GLU A 1 104 ? -5.582 1.857 17.875 1.00 84.81 104 GLU A O 1
ATOM 839 N N . SER A 1 105 ? -3.686 3.015 17.517 1.00 89.19 105 SER A N 1
ATOM 840 C CA . SER A 1 105 ? -4.311 4.264 17.053 1.00 89.19 105 SER A CA 1
ATOM 841 C C . SER A 1 105 ? -3.970 4.653 15.612 1.00 89.19 105 SER A C 1
ATOM 843 O O . SER A 1 105 ? -4.384 5.715 15.149 1.00 89.19 105 SER A O 1
ATOM 845 N N . LEU A 1 106 ? -3.203 3.827 14.896 1.00 93.25 106 LEU A N 1
ATOM 846 C CA . LEU A 1 106 ? -2.694 4.156 13.564 1.00 93.25 106 LEU A CA 1
ATOM 847 C C . LEU A 1 106 ? -2.812 2.967 12.609 1.00 93.25 106 LEU A C 1
ATOM 849 O O . LEU A 1 106 ? -2.561 1.819 12.984 1.00 93.25 106 LEU A O 1
ATOM 853 N N . LEU A 1 107 ? -3.099 3.274 11.348 1.00 95.38 107 LEU A N 1
ATOM 854 C CA . LEU A 1 107 ? -2.789 2.425 10.206 1.00 95.38 107 LEU A CA 1
ATOM 855 C C . LEU A 1 107 ? -1.502 2.895 9.556 1.00 95.38 107 LEU A C 1
ATOM 857 O O . LEU A 1 107 ? -1.346 4.065 9.218 1.00 95.38 107 LEU A O 1
ATOM 861 N N . HIS A 1 108 ? -0.593 1.959 9.348 1.00 96.69 108 HIS A N 1
ATOM 862 C CA . HIS A 1 108 ? 0.681 2.204 8.703 1.00 96.69 108 HIS A CA 1
ATOM 863 C C . HIS A 1 108 ? 0.647 1.622 7.303 1.00 96.69 108 HIS A C 1
ATOM 865 O O . HIS A 1 108 ? 0.188 0.497 7.098 1.00 96.69 108 HIS A O 1
ATOM 871 N N . ILE A 1 109 ? 1.152 2.393 6.351 1.00 97.44 109 ILE A N 1
ATOM 872 C CA . ILE A 1 109 ? 1.254 2.026 4.947 1.00 97.44 109 ILE A CA 1
ATOM 873 C C . ILE A 1 109 ? 2.706 2.214 4.535 1.00 97.44 109 ILE A C 1
ATOM 875 O O . ILE A 1 109 ? 3.276 3.285 4.731 1.00 97.44 109 ILE A O 1
ATOM 879 N N . GLU A 1 110 ? 3.285 1.195 3.914 1.00 96.69 110 GLU A N 1
ATOM 880 C CA . GLU A 1 110 ? 4.576 1.292 3.237 1.00 96.69 110 GLU A CA 1
ATOM 881 C C . GLU A 1 110 ? 4.427 0.863 1.786 1.00 96.69 110 GLU A C 1
ATOM 883 O O . GLU A 1 110 ? 3.795 -0.149 1.483 1.00 96.69 110 GLU A O 1
ATOM 888 N N . VAL A 1 111 ? 5.064 1.601 0.885 1.00 96.06 111 VAL A N 1
ATOM 889 C CA . VAL A 1 111 ? 5.272 1.193 -0.499 1.00 96.06 111 VAL A CA 1
ATOM 890 C C . VAL A 1 111 ? 6.767 1.166 -0.753 1.00 96.06 111 VAL A C 1
ATOM 892 O O . VAL A 1 111 ? 7.439 2.191 -0.679 1.00 96.06 111 VAL A O 1
ATOM 895 N N . HIS A 1 112 ? 7.268 -0.033 -1.021 1.00 93.81 112 HIS A N 1
ATOM 896 C CA . HIS A 1 112 ? 8.664 -0.320 -1.289 1.00 93.8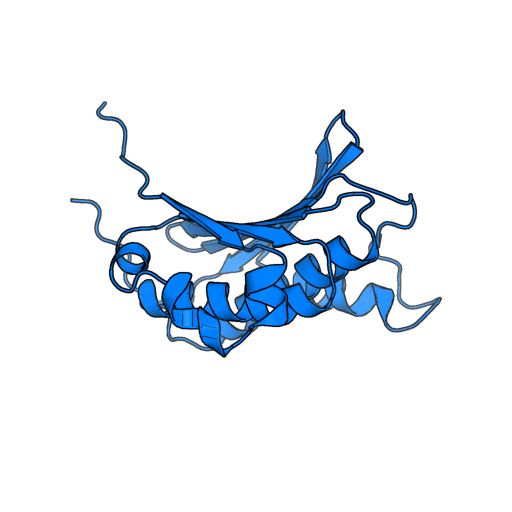1 112 HIS A CA 1
ATOM 897 C C . HIS A 1 112 ? 8.862 -0.734 -2.747 1.00 93.81 112 HIS A C 1
ATOM 899 O O . HIS A 1 112 ? 8.137 -1.588 -3.273 1.00 93.81 112 HIS A O 1
ATOM 905 N N . ASP A 1 113 ? 9.887 -0.182 -3.375 1.00 91.12 113 ASP A N 1
ATOM 906 C CA . ASP A 1 113 ? 10.307 -0.485 -4.735 1.00 91.12 113 ASP A CA 1
ATOM 907 C C . ASP A 1 113 ? 11.846 -0.469 -4.839 1.00 91.12 113 ASP A C 1
ATOM 909 O O . ASP A 1 113 ? 12.529 -0.049 -3.907 1.00 91.12 113 ASP A O 1
ATOM 913 N N . ARG A 1 114 ? 12.417 -0.946 -5.955 1.00 83.75 114 ARG A N 1
ATOM 914 C CA . ARG A 1 114 ? 13.886 -1.033 -6.130 1.00 83.75 114 ARG A CA 1
ATOM 915 C C . ARG A 1 114 ? 14.583 0.320 -6.369 1.00 83.75 114 ARG A C 1
ATOM 917 O O . ARG A 1 114 ? 15.715 0.332 -6.832 1.00 83.75 114 ARG A O 1
ATOM 924 N N . GLY A 1 115 ? 13.916 1.439 -6.096 1.00 67.81 115 GLY A N 1
ATOM 925 C CA . GLY A 1 115 ? 14.397 2.755 -6.489 1.00 67.81 115 GLY A CA 1
ATOM 926 C C . GLY A 1 115 ? 14.384 2.918 -7.999 1.00 67.81 115 GLY A C 1
ATOM 927 O O . GLY A 1 115 ? 13.891 2.061 -8.730 1.00 67.81 115 GLY A O 1
ATOM 928 N N . GLY A 1 116 ? 14.905 4.034 -8.492 1.00 66.50 116 GLY A N 1
ATOM 929 C CA . GLY A 1 116 ? 14.894 4.368 -9.911 1.00 66.50 116 GLY A CA 1
ATOM 930 C C . GLY A 1 116 ? 15.303 5.815 -10.144 1.00 66.50 116 GLY A C 1
ATOM 931 O O . GLY A 1 116 ? 15.930 6.423 -9.280 1.00 66.50 116 GLY A O 1
ATOM 932 N N . THR A 1 117 ? 14.978 6.356 -11.323 1.00 52.00 117 THR A N 1
ATOM 933 C CA . THR A 1 117 ? 15.475 7.660 -11.800 1.00 52.00 117 THR A CA 1
ATOM 934 C C . THR A 1 117 ? 15.464 8.728 -10.703 1.00 52.00 117 THR A C 1
ATOM 936 O O . THR A 1 117 ? 14.443 8.916 -10.042 1.00 52.00 117 THR A O 1
ATOM 939 N N . ALA A 1 118 ? 16.568 9.472 -10.570 1.00 46.66 118 ALA A N 1
ATOM 940 C CA . ALA A 1 118 ? 16.768 10.555 -9.596 1.00 46.66 118 ALA A CA 1
ATOM 941 C C . ALA A 1 118 ? 15.679 11.655 -9.604 1.00 46.66 118 ALA A C 1
ATOM 943 O O . ALA A 1 118 ? 15.615 12.488 -8.704 1.00 46.66 118 ALA A O 1
ATOM 944 N N . SER A 1 119 ? 14.773 11.641 -10.581 1.00 44.97 119 SER A N 1
ATOM 945 C CA . SER A 1 119 ? 13.474 12.317 -10.576 1.00 44.97 119 SER A CA 1
ATOM 946 C C . SER A 1 119 ? 12.442 11.616 -9.683 1.00 44.97 119 SER A C 1
ATOM 948 O O . SER A 1 119 ? 11.290 11.430 -10.066 1.00 44.97 119 SER A O 1
ATOM 950 N N . VAL A 1 120 ? 12.840 11.256 -8.468 1.00 48.44 120 VAL A N 1
ATOM 951 C CA . VAL A 1 120 ? 11.888 10.961 -7.399 1.00 48.44 120 VAL A CA 1
ATOM 952 C C . VAL A 1 120 ? 11.024 12.215 -7.234 1.00 48.44 120 VAL A C 1
ATOM 954 O O . VAL A 1 120 ? 11.583 13.320 -7.264 1.00 48.44 120 VAL A O 1
ATOM 957 N N . PRO A 1 121 ? 9.697 12.101 -7.054 1.00 48.78 121 PRO A N 1
ATOM 958 C CA . PRO A 1 121 ? 8.897 13.214 -6.576 1.00 48.78 121 PRO A CA 1
ATOM 959 C C . PRO A 1 121 ? 9.397 13.598 -5.176 1.00 48.78 121 PRO A C 1
ATOM 961 O O . PRO A 1 121 ? 8.917 13.138 -4.149 1.00 48.78 121 PRO A O 1
ATOM 964 N N . LEU A 1 122 ? 10.428 14.439 -5.130 1.00 45.50 122 LEU A N 1
ATOM 965 C CA . LEU A 1 122 ? 10.629 15.380 -4.043 1.00 45.50 122 LEU A CA 1
ATOM 966 C C . LEU A 1 122 ? 9.323 16.172 -3.937 1.00 45.50 122 LEU A C 1
ATOM 968 O O . LEU A 1 122 ? 8.692 16.434 -4.964 1.00 45.50 122 LEU A O 1
ATOM 972 N N . MET A 1 123 ? 8.918 16.563 -2.728 1.00 38.53 123 MET A N 1
ATOM 973 C CA . MET A 1 123 ? 7.916 17.616 -2.543 1.00 38.53 123 MET A CA 1
ATOM 974 C C . MET A 1 123 ? 8.402 18.854 -3.314 1.00 38.53 123 MET A C 1
ATOM 976 O O . MET A 1 123 ? 9.177 19.659 -2.809 1.00 38.53 123 MET A O 1
ATOM 980 N N . ARG A 1 124 ? 8.046 18.965 -4.593 1.00 34.56 124 ARG A N 1
ATOM 981 C CA . ARG A 1 124 ? 8.375 20.115 -5.420 1.00 34.56 124 ARG A CA 1
ATOM 982 C C . ARG A 1 124 ? 7.196 21.056 -5.295 1.00 34.56 124 ARG A C 1
ATOM 984 O O . ARG A 1 124 ? 6.085 20.714 -5.697 1.00 34.56 124 ARG A O 1
ATOM 991 N N . SER A 1 125 ? 7.454 22.224 -4.705 1.00 33.28 125 SER A N 1
ATOM 992 C CA . SER A 1 125 ? 6.540 23.365 -4.715 1.00 33.28 125 SER A CA 1
ATOM 993 C C . SER A 1 125 ? 5.943 23.544 -6.111 1.00 33.28 125 SER A C 1
ATOM 995 O O . SER A 1 125 ? 6.636 23.334 -7.107 1.00 33.28 125 SER A O 1
ATOM 997 N N . ALA A 1 126 ? 4.660 23.907 -6.152 1.00 35.78 126 ALA A N 1
ATOM 998 C CA . ALA A 1 126 ? 3.707 23.829 -7.266 1.00 35.78 126 ALA A CA 1
ATOM 999 C C . ALA A 1 126 ? 4.035 24.618 -8.565 1.00 35.78 126 ALA A C 1
ATOM 1001 O O . ALA A 1 126 ? 3.134 25.154 -9.204 1.00 35.78 126 ALA A O 1
ATOM 1002 N N . GLY A 1 127 ? 5.298 24.709 -8.984 1.00 35.41 127 GLY A N 1
ATOM 1003 C CA . GLY A 1 127 ? 5.741 25.586 -10.066 1.00 35.41 127 GLY A CA 1
ATOM 1004 C C . GLY A 1 127 ? 5.967 24.937 -11.431 1.00 35.41 127 GLY A C 1
ATOM 1005 O O . GLY A 1 127 ? 5.901 25.648 -12.426 1.00 35.41 127 GLY A O 1
ATOM 1006 N N . GLN A 1 128 ? 6.246 23.632 -11.543 1.00 35.66 128 GLN A N 1
ATOM 1007 C CA . GLN A 1 128 ? 6.588 23.028 -12.845 1.00 35.66 128 GLN A CA 1
ATOM 1008 C C . GLN A 1 128 ? 5.990 21.618 -12.977 1.00 35.66 128 GLN A C 1
ATOM 1010 O O . GLN A 1 128 ? 6.425 20.675 -12.323 1.00 35.66 128 GLN A O 1
ATOM 1015 N N . SER A 1 129 ? 4.972 21.508 -13.840 1.00 38.91 129 SER A N 1
ATOM 1016 C CA . SER A 1 129 ? 4.051 20.377 -14.068 1.00 38.91 129 SER A CA 1
ATOM 1017 C C . SER A 1 129 ? 3.079 20.094 -12.904 1.00 38.91 129 SER A C 1
ATOM 1019 O O . SER A 1 129 ? 3.411 19.503 -11.882 1.00 38.91 129 SER A O 1
ATOM 1021 N N . GLN A 1 130 ? 1.839 20.568 -13.058 1.00 43.44 130 GLN A N 1
ATOM 1022 C CA . GLN A 1 130 ? 0.866 20.746 -11.971 1.00 43.44 130 GLN A CA 1
ATOM 1023 C C . GLN A 1 130 ? 0.315 19.466 -11.310 1.00 43.44 130 GLN A C 1
ATOM 1025 O O . GLN A 1 130 ? -0.405 19.577 -10.317 1.00 43.44 130 GLN A O 1
ATOM 1030 N N . GLU A 1 131 ? 0.631 18.271 -11.809 1.00 49.16 131 GLU A N 1
ATOM 1031 C CA . GLU A 1 131 ? 0.076 17.009 -11.290 1.00 49.16 131 GLU A CA 1
ATOM 1032 C C . GLU A 1 131 ? 1.033 16.277 -10.336 1.00 49.16 131 GLU A C 1
ATOM 1034 O O . GLU A 1 131 ? 0.601 15.706 -9.336 1.00 49.16 131 GLU A O 1
ATOM 1039 N N . TYR A 1 132 ? 2.343 16.370 -10.567 1.00 48.16 132 TYR A N 1
ATOM 1040 C CA . TYR A 1 132 ? 3.344 15.494 -9.945 1.00 48.16 132 TYR A CA 1
ATOM 1041 C C . TYR A 1 132 ? 3.637 15.791 -8.461 1.00 48.16 132 TYR A C 1
ATOM 1043 O O . TYR A 1 132 ? 4.209 14.957 -7.765 1.00 48.16 132 TYR A O 1
ATOM 1051 N N . GLY A 1 133 ? 3.218 16.956 -7.954 1.00 56.00 133 GLY A N 1
ATOM 1052 C CA . GLY A 1 133 ? 3.322 17.332 -6.536 1.00 56.00 133 GLY A CA 1
ATOM 1053 C C . GLY A 1 133 ? 2.030 17.150 -5.730 1.00 56.00 133 GLY A C 1
ATOM 1054 O O . GLY A 1 133 ? 2.066 17.209 -4.501 1.00 56.00 133 GLY A O 1
ATOM 1055 N N . ARG A 1 134 ? 0.884 16.916 -6.393 1.00 67.19 134 ARG A N 1
ATOM 1056 C CA . ARG A 1 134 ? -0.419 16.813 -5.710 1.00 67.19 134 ARG A CA 1
ATOM 1057 C C . ARG A 1 134 ? -0.538 15.523 -4.912 1.00 67.19 134 ARG A C 1
ATOM 1059 O O . ARG A 1 134 ? -1.035 15.568 -3.795 1.00 67.19 134 ARG A O 1
ATOM 1066 N N . GLY A 1 135 ? -0.026 14.409 -5.435 1.00 72.88 135 GLY A N 1
ATOM 1067 C CA . GLY A 1 135 ? -0.115 13.112 -4.760 1.00 72.88 135 GLY A CA 1
ATOM 1068 C C . GLY A 1 135 ? 0.527 13.116 -3.373 1.00 72.88 135 GLY A C 1
ATOM 1069 O O . GLY A 1 135 ? -0.093 12.704 -2.398 1.00 72.88 135 GLY A O 1
ATOM 1070 N N . LEU A 1 136 ? 1.732 13.680 -3.236 1.00 76.00 136 LEU A N 1
ATOM 1071 C CA . LEU A 1 136 ? 2.387 13.791 -1.925 1.00 76.00 136 LEU A CA 1
ATOM 1072 C C . LEU A 1 136 ? 1.753 14.852 -1.020 1.00 76.00 136 LEU A C 1
ATOM 1074 O O . LEU A 1 136 ? 1.753 14.672 0.193 1.00 76.00 136 LEU A O 1
ATOM 1078 N N . ALA A 1 137 ? 1.178 15.921 -1.576 1.00 77.44 137 ALA A N 1
ATOM 1079 C CA . ALA A 1 137 ? 0.387 16.867 -0.790 1.00 77.44 137 ALA A CA 1
ATOM 1080 C C . ALA A 1 137 ? -0.888 16.210 -0.226 1.00 77.44 137 ALA A C 1
ATOM 1082 O O . ALA A 1 137 ? -1.228 16.435 0.933 1.00 77.44 137 ALA A O 1
ATOM 1083 N N . LEU A 1 138 ? -1.549 15.346 -1.006 1.00 80.56 138 LEU A N 1
ATOM 1084 C CA . LEU A 1 138 ? -2.689 14.548 -0.552 1.00 80.56 138 LEU A CA 1
ATOM 1085 C C . LEU A 1 138 ? -2.276 13.545 0.527 1.00 80.56 138 LEU A C 1
ATOM 1087 O O . LEU A 1 138 ? -2.970 13.426 1.535 1.00 80.56 138 LEU A O 1
ATOM 1091 N N . VAL A 1 139 ? -1.129 12.876 0.363 1.00 82.50 139 VAL A N 1
ATOM 1092 C CA . VAL A 1 139 ? -0.563 12.000 1.400 1.00 82.50 139 VAL A CA 1
ATOM 1093 C C . VAL A 1 139 ? -0.282 12.788 2.677 1.00 82.50 139 VAL A C 1
ATOM 1095 O O . VAL A 1 139 ? -0.709 12.368 3.749 1.00 82.50 139 VAL A O 1
ATOM 1098 N N . ALA A 1 140 ? 0.368 13.948 2.571 1.00 81.62 140 ALA A N 1
ATOM 1099 C CA . ALA A 1 140 ? 0.689 14.797 3.713 1.00 81.62 140 ALA A CA 1
ATOM 1100 C C . ALA A 1 140 ? -0.563 15.299 4.447 1.00 81.62 140 ALA A C 1
ATOM 1102 O O . ALA A 1 140 ? -0.595 15.268 5.670 1.00 81.62 140 ALA A O 1
ATOM 1103 N N . GLY A 1 141 ? -1.607 15.710 3.721 1.00 84.50 141 GLY A N 1
ATOM 1104 C CA . GLY A 1 141 ? -2.871 16.150 4.323 1.00 84.50 141 GLY A CA 1
ATOM 1105 C C . GLY A 1 141 ? -3.705 15.018 4.934 1.00 84.50 141 GLY A C 1
ATOM 1106 O O . GLY A 1 141 ? -4.561 15.280 5.771 1.00 84.50 141 GLY A O 1
ATOM 1107 N N . SER A 1 142 ? -3.450 13.770 4.532 1.00 85.62 142 SER A N 1
ATOM 1108 C CA . SER A 1 142 ? -4.213 12.583 4.951 1.00 85.62 142 SER A CA 1
ATOM 1109 C C . SER A 1 142 ? -3.498 11.731 6.007 1.00 85.62 142 SER A C 1
ATOM 1111 O O . SER A 1 142 ? -4.040 10.718 6.444 1.00 85.62 142 SER A O 1
ATOM 1113 N N . SER A 1 143 ? -2.270 12.088 6.393 1.00 87.94 143 SER A N 1
ATOM 1114 C CA . SER A 1 143 ? -1.441 11.305 7.315 1.00 87.94 143 SER A CA 1
ATOM 1115 C C . SER A 1 143 ? -0.989 12.136 8.511 1.00 87.94 143 SER A C 1
ATOM 1117 O O . SER A 1 143 ? -0.713 13.326 8.401 1.00 87.94 143 SER A O 1
ATOM 1119 N N . SER A 1 144 ? -0.881 11.495 9.675 1.00 89.38 144 SER A N 1
ATOM 1120 C CA . SER A 1 144 ? -0.288 12.117 10.864 1.00 89.38 144 SER A CA 1
ATOM 1121 C C . SER A 1 144 ? 1.227 12.244 10.727 1.00 89.38 144 SER A C 1
ATOM 1123 O O . SER A 1 144 ? 1.836 13.172 11.259 1.00 89.38 144 SER A O 1
ATOM 1125 N N . ARG A 1 145 ? 1.842 11.286 10.027 1.00 91.31 145 ARG A N 1
ATOM 1126 C CA . ARG A 1 145 ? 3.266 11.245 9.697 1.00 91.31 145 ARG A CA 1
ATOM 1127 C C . ARG A 1 145 ? 3.440 10.544 8.364 1.00 91.31 145 ARG A C 1
ATOM 1129 O O . ARG A 1 145 ? 2.748 9.573 8.081 1.00 91.31 145 ARG A O 1
ATOM 1136 N N . TRP A 1 146 ? 4.417 10.977 7.591 1.00 93.25 146 TRP A N 1
ATOM 1137 C CA . TRP A 1 146 ? 4.842 10.283 6.387 1.00 93.25 146 TRP A CA 1
ATOM 1138 C C . TRP A 1 146 ? 6.310 10.588 6.132 1.00 93.25 146 TRP A C 1
ATOM 1140 O O . TRP A 1 146 ? 6.883 11.512 6.716 1.00 93.25 146 TRP A O 1
ATOM 1150 N N . GLY A 1 147 ? 6.929 9.804 5.266 1.00 87.44 147 GLY A N 1
ATOM 1151 C CA . GLY A 1 147 ? 8.314 10.027 4.913 1.00 87.44 147 GLY A CA 1
ATOM 1152 C C . GLY A 1 147 ? 8.806 9.079 3.844 1.00 87.44 147 GLY A C 1
ATOM 1153 O O . GLY A 1 147 ? 8.064 8.281 3.269 1.00 87.44 147 GLY A O 1
ATOM 1154 N N . ARG A 1 148 ? 10.103 9.182 3.587 1.00 88.25 148 ARG A N 1
ATOM 1155 C CA . ARG A 1 148 ? 10.813 8.369 2.614 1.00 88.25 148 ARG A CA 1
ATOM 1156 C C . ARG A 1 148 ? 12.095 7.846 3.244 1.00 88.25 148 ARG A C 1
ATOM 1158 O O . ARG A 1 148 ? 12.800 8.601 3.906 1.00 88.25 148 ARG A O 1
ATOM 1165 N N . ARG A 1 149 ? 12.386 6.571 3.014 1.00 88.00 149 ARG A N 1
ATOM 1166 C CA . ARG A 1 149 ? 13.640 5.913 3.377 1.00 88.00 149 ARG A CA 1
ATOM 1167 C C . ARG A 1 149 ? 14.256 5.317 2.117 1.00 88.00 149 ARG A C 1
ATOM 1169 O O . ARG A 1 149 ? 13.572 4.602 1.388 1.00 88.00 149 ARG A O 1
ATOM 1176 N N . THR A 1 150 ? 15.505 5.660 1.847 1.00 85.56 150 THR A N 1
ATOM 1177 C CA . THR A 1 150 ? 16.327 5.047 0.799 1.00 85.56 150 THR A CA 1
ATOM 1178 C C . THR A 1 150 ? 17.351 4.149 1.467 1.00 85.56 150 THR A C 1
ATOM 1180 O O . THR A 1 150 ? 17.931 4.555 2.472 1.00 85.56 150 THR A O 1
ATOM 1183 N N . GLU A 1 151 ? 17.530 2.950 0.935 1.00 83.94 151 GLU A N 1
ATOM 1184 C CA . GLU A 1 151 ? 18.497 1.970 1.427 1.00 83.94 151 GLU A CA 1
ATOM 1185 C C . GLU A 1 151 ? 19.781 2.023 0.572 1.00 83.94 151 GLU A C 1
ATOM 1187 O O . GLU A 1 151 ? 19.794 2.634 -0.501 1.00 83.94 151 GLU A O 1
ATOM 1192 N N . ASP A 1 152 ? 20.854 1.370 1.028 1.00 83.62 152 ASP A N 1
ATOM 1193 C CA . ASP A 1 152 ? 22.167 1.372 0.354 1.00 83.62 152 ASP A CA 1
ATOM 1194 C C . ASP A 1 152 ? 22.145 0.734 -1.049 1.00 83.62 152 ASP A C 1
ATOM 1196 O O . ASP A 1 152 ? 23.030 0.984 -1.864 1.00 83.62 152 ASP A O 1
ATOM 1200 N N . ASP A 1 153 ? 21.137 -0.093 -1.343 1.00 83.38 153 ASP A N 1
ATOM 1201 C CA . ASP A 1 153 ? 20.936 -0.760 -2.635 1.00 83.38 153 ASP A CA 1
ATOM 1202 C C . ASP A 1 153 ? 20.065 0.053 -3.612 1.00 83.38 153 ASP A C 1
ATOM 1204 O O . ASP A 1 153 ? 19.462 -0.510 -4.530 1.00 83.38 153 ASP A O 1
ATOM 1208 N N . ASP A 1 154 ? 19.967 1.366 -3.382 1.00 81.19 154 ASP A N 1
ATOM 1209 C CA . ASP A 1 154 ? 19.089 2.330 -4.054 1.00 81.19 154 ASP A CA 1
ATOM 1210 C C . ASP A 1 154 ? 17.587 2.064 -3.883 1.00 81.19 154 ASP A C 1
ATOM 1212 O O . ASP A 1 154 ? 16.764 2.854 -4.362 1.00 81.19 154 ASP A O 1
ATOM 1216 N N . SER A 1 155 ? 17.182 1.007 -3.170 1.00 86.94 155 SER A N 1
ATOM 1217 C CA . SER A 1 155 ? 15.768 0.743 -2.941 1.00 86.94 155 SER A CA 1
ATOM 1218 C C . SER A 1 155 ? 15.115 1.845 -2.114 1.00 86.94 155 SER A C 1
ATOM 1220 O O . SER A 1 155 ? 15.731 2.549 -1.311 1.00 86.94 155 SER A O 1
ATOM 1222 N N . CYS A 1 156 ? 13.827 2.047 -2.359 1.00 88.19 156 CYS A N 1
ATOM 1223 C CA . CYS A 1 156 ? 13.087 3.174 -1.832 1.00 88.19 156 CYS A CA 1
ATOM 1224 C C . CYS A 1 156 ? 11.816 2.684 -1.155 1.00 88.19 156 CYS A C 1
ATOM 1226 O O . CYS A 1 156 ? 11.038 1.933 -1.735 1.00 88.19 156 CYS A O 1
ATOM 1228 N N . THR A 1 157 ? 11.585 3.159 0.065 1.00 92.00 157 THR A N 1
ATOM 1229 C CA . THR A 1 157 ? 10.341 2.966 0.802 1.00 92.00 157 THR A CA 1
ATOM 1230 C C . THR A 1 157 ? 9.715 4.321 1.094 1.00 92.00 157 THR A C 1
ATOM 1232 O O . THR A 1 157 ? 10.290 5.132 1.820 1.00 92.00 157 THR A O 1
ATOM 1235 N N . VAL A 1 158 ? 8.523 4.572 0.558 1.00 91.75 158 VAL A N 1
ATOM 1236 C CA . VAL A 1 158 ? 7.685 5.709 0.960 1.00 91.75 158 VAL A CA 1
ATOM 1237 C C . VAL A 1 158 ? 6.613 5.193 1.906 1.00 91.75 158 VAL A C 1
ATOM 1239 O O . VAL A 1 158 ? 5.986 4.168 1.638 1.00 91.75 158 VAL A O 1
ATOM 1242 N N . TRP A 1 159 ? 6.420 5.875 3.028 1.00 94.56 159 TRP A N 1
ATOM 1243 C CA . TRP A 1 159 ? 5.555 5.406 4.102 1.00 94.56 159 TRP A CA 1
ATOM 1244 C C . TRP A 1 159 ? 4.666 6.519 4.638 1.00 94.56 159 TRP A C 1
ATOM 1246 O O . TRP A 1 159 ? 5.009 7.697 4.547 1.00 94.56 159 TRP A O 1
ATOM 1256 N N . ALA A 1 160 ? 3.530 6.134 5.207 1.00 94.50 160 ALA A N 1
ATOM 1257 C CA . ALA A 1 160 ? 2.582 7.030 5.850 1.00 94.50 160 ALA A CA 1
ATOM 1258 C C . ALA A 1 160 ? 1.878 6.326 7.017 1.00 94.50 160 ALA A C 1
ATOM 1260 O O . ALA A 1 160 ? 1.624 5.124 6.968 1.00 94.50 160 ALA A O 1
ATOM 1261 N N . ALA A 1 161 ? 1.547 7.092 8.051 1.00 95.62 161 ALA A N 1
ATOM 1262 C CA . ALA A 1 161 ? 0.753 6.676 9.195 1.00 95.62 161 ALA A CA 1
ATOM 1263 C C . ALA A 1 161 ? -0.531 7.508 9.247 1.00 95.62 161 ALA A C 1
ATOM 1265 O O . ALA A 1 161 ? -0.488 8.738 9.218 1.00 95.62 161 ALA A O 1
ATOM 1266 N N . ILE A 1 162 ? -1.674 6.839 9.323 1.00 95.25 162 ILE A N 1
ATOM 1267 C CA . ILE A 1 162 ? -3.006 7.441 9.274 1.00 95.25 162 ILE A CA 1
ATOM 1268 C C . ILE A 1 162 ? -3.702 7.159 10.606 1.00 95.25 162 ILE A C 1
ATOM 1270 O O . ILE A 1 162 ? -3.701 6.003 11.033 1.00 95.25 162 ILE A O 1
ATOM 1274 N N . PRO A 1 163 ? -4.269 8.173 11.282 1.00 92.44 163 PRO A N 1
ATOM 1275 C CA . PRO A 1 163 ? -5.091 7.961 12.469 1.00 92.44 163 PRO A CA 1
ATOM 1276 C C . PRO A 1 163 ? -6.249 7.005 12.196 1.00 92.44 163 PRO A C 1
ATOM 1278 O O . PRO A 1 163 ? -6.938 7.135 11.191 1.00 92.44 163 PRO A O 1
ATOM 1281 N N . LEU A 1 164 ? -6.467 6.060 13.105 1.00 89.44 164 LEU A N 1
ATOM 1282 C CA . LEU A 1 164 ? -7.737 5.347 13.176 1.00 89.44 164 LEU A CA 1
ATOM 1283 C C . LEU A 1 164 ? -8.777 6.271 13.808 1.00 89.44 164 LEU A C 1
ATOM 1285 O O . LEU A 1 164 ? -8.488 6.908 14.826 1.00 89.44 164 LEU A O 1
ATOM 1289 N N . ALA A 1 165 ? -9.985 6.307 13.254 1.00 81.44 165 ALA A N 1
ATOM 1290 C CA . ALA A 1 165 ? -11.098 6.973 13.913 1.00 81.44 165 ALA A CA 1
ATOM 1291 C C . ALA A 1 165 ? -11.360 6.358 15.299 1.00 81.44 165 ALA A C 1
ATOM 1293 O O . ALA A 1 165 ? -11.170 5.158 15.540 1.00 81.44 165 ALA A O 1
ATOM 1294 N N . ALA A 1 166 ? -11.796 7.197 16.238 1.00 65.06 166 ALA A N 1
ATOM 1295 C CA . ALA A 1 166 ? -12.148 6.750 17.577 1.00 65.06 166 ALA A CA 1
ATOM 1296 C C . ALA A 1 166 ? -13.313 5.744 17.501 1.00 65.06 166 ALA A C 1
ATOM 1298 O O . ALA A 1 166 ? -14.367 6.057 16.956 1.00 65.06 166 ALA A O 1
ATOM 1299 N N . GLY A 1 167 ? -13.121 4.541 18.052 1.00 60.97 167 GLY A N 1
ATOM 1300 C CA . GLY A 1 167 ? -14.153 3.498 18.106 1.00 60.97 167 GLY A CA 1
ATOM 1301 C C . GLY A 1 167 ? -13.899 2.260 17.242 1.00 60.97 167 GLY A C 1
ATOM 1302 O O . GLY A 1 167 ? -14.659 1.303 17.357 1.00 60.97 167 GLY A O 1
ATOM 1303 N N . VAL A 1 168 ? -12.826 2.212 16.441 1.00 59.75 168 VAL A N 1
ATOM 1304 C CA . VAL A 1 168 ? -12.439 0.972 15.744 1.00 59.75 168 VAL A CA 1
ATOM 1305 C C . VAL A 1 168 ? -11.969 -0.064 16.785 1.00 59.75 168 VAL A C 1
ATOM 1307 O O . VAL A 1 168 ? -10.933 0.160 17.424 1.00 59.75 168 VAL A O 1
ATOM 1310 N N . PRO A 1 169 ? -12.657 -1.213 16.963 1.00 56.28 169 PRO A N 1
ATOM 1311 C CA . PRO A 1 169 ? -12.322 -2.183 18.004 1.00 56.28 169 PRO A CA 1
ATOM 1312 C C . PRO A 1 169 ? -10.872 -2.648 17.871 1.00 56.28 169 PRO A C 1
ATOM 1314 O O . PRO A 1 169 ? -10.414 -2.953 16.768 1.00 56.28 169 PRO A O 1
ATOM 1317 N N . HIS A 1 170 ? -10.125 -2.675 18.973 1.00 56.69 170 HIS A N 1
ATOM 1318 C CA . HIS A 1 170 ? -8.791 -3.273 18.998 1.00 56.69 170 HIS A CA 1
ATOM 1319 C C . HIS A 1 170 ? -8.924 -4.789 18.766 1.00 56.69 170 HIS A C 1
ATOM 1321 O O . HIS A 1 170 ? -9.820 -5.394 19.362 1.00 56.69 170 HIS A O 1
ATOM 1327 N N . PRO A 1 171 ? -8.069 -5.436 17.949 1.00 54.84 171 PRO A N 1
ATOM 1328 C CA . PRO A 1 171 ? -8.005 -6.890 17.943 1.00 54.84 171 PRO A CA 1
ATOM 1329 C C . PRO A 1 171 ? -7.549 -7.309 19.340 1.00 54.84 171 PRO A C 1
ATOM 1331 O O . PRO A 1 171 ? -6.390 -7.102 19.690 1.00 54.84 171 PRO A O 1
ATOM 1334 N N . MET A 1 172 ? -8.470 -7.810 20.166 1.00 41.12 172 MET A N 1
ATOM 1335 C CA . MET A 1 172 ? -8.138 -8.286 21.505 1.00 41.12 172 MET A CA 1
ATOM 1336 C C . MET A 1 172 ? -7.030 -9.328 21.369 1.00 41.12 172 MET A C 1
ATOM 1338 O O . MET A 1 172 ? -7.205 -10.350 20.706 1.00 41.12 172 MET A O 1
ATOM 1342 N N . THR A 1 173 ? -5.872 -9.031 21.951 1.00 39.44 173 THR A N 1
ATOM 1343 C CA . THR A 1 173 ? -4.822 -10.034 22.112 1.00 39.44 173 THR A CA 1
ATOM 1344 C C . THR A 1 173 ? -5.305 -10.976 23.223 1.00 39.44 173 THR A C 1
ATOM 1346 O O . THR A 1 173 ? -5.732 -10.453 24.256 1.00 39.44 173 THR A O 1
ATOM 1349 N N . PRO A 1 174 ? -5.341 -12.305 23.014 1.00 44.44 174 PRO A N 1
ATOM 1350 C CA . PRO A 1 174 ? -5.713 -13.252 24.065 1.00 44.44 174 PRO A CA 1
ATOM 1351 C C . PRO A 1 174 ? -4.698 -13.270 25.214 1.00 44.44 174 PRO A C 1
ATOM 1353 O O . PRO A 1 174 ? -3.503 -12.980 24.962 1.00 44.44 174 PRO A O 1
#

Foldseek 3Di:
DDPQPQLEEEFEEDPVNLVCPPVCVPVRQPLQSLLRHQKYKYKYFLALSCLVVQLVNVVSSCVSLVQPDCLQSVLVSLLSSLLSPLQSVFAPARIKMWMWGDDPWKIKIKIKGQGGDPPRPDCDPCDPDNPSNVSVVSLVVAAPDWDKDADPSRIIMTMGIGTRPPPSDDPDDD